Protein AF-A0A8X6WHD8-F1 (afdb_monomer)

Nearest PDB structures (foldseek):
  3vep-assembly4_H  TM=7.015E-01  e=1.241E+00  Mycobacterium tuberculosis
  3clo-assembly1_B  TM=7.490E-01  e=1.805E+00  Bacteroides thetaiotaomicron VPI-5482
  1tro-assembly2_E  TM=7.543E-01  e=3.167E+00  Escherichia coli str. K-12 substr. W3110
  6koq-assembly1_F  TM=5.760E-01  e=3.167E+00  Mycobacterium tuberculosis H37Rv
  2rn7-assembly1_A  TM=4.879E-01  e=4.608E+00  Shigella flexneri

Foldseek 3Di:
DPPPPPCPVLNVQDPVLLVQLQVVVVVVDQLPV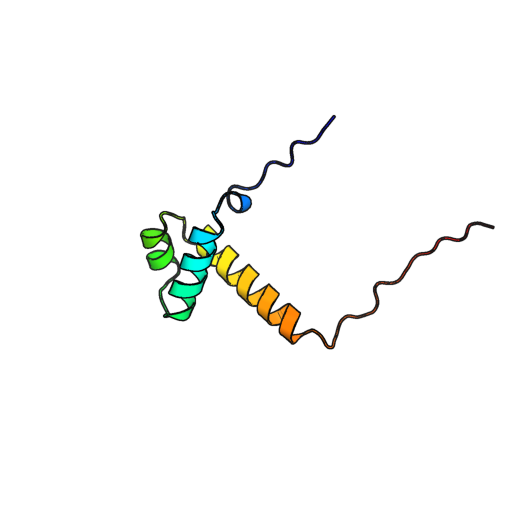SCVVSVHDSVSSVVSNVVVVVVVVVVVVVPDDDDPDPPPPDDD

Mean predicted aligned error: 12.75 Å

Sequence (76 aa):
MSRRKHRSAFDQVSEFDRGRIVANRDCGLSFREIGSRVGRNQTTVMRICDRWMQVGTANRRGRSQPPQCTSHSVTR

Secondary structure (DSSP, 8-state):
--------TTTTS-HHHHHHHHHHHHTT--HHHHHHHHT--HHHHHHHHHHHHHHHHHHHTTT-PPP---------

Radius of gyration: 18.18 Å; Cα contacts (8 Å, |Δi|>4): 35; chains: 1; bounding box: 18×42×58 Å

Structure (mmCIF, N/CA/C/O backbone):
data_AF-A0A8X6WHD8-F1
#
_entry.id   AF-A0A8X6WHD8-F1
#
loop_
_atom_site.group_PDB
_atom_site.id
_atom_site.type_symbol
_atom_site.label_atom_id
_atom_site.label_alt_id
_atom_site.label_comp_id
_atom_site.label_asym_id
_atom_site.label_entity_id
_atom_site.label_seq_id
_atom_site.pdbx_PDB_ins_code
_atom_site.Cartn_x
_atom_site.Cartn_y
_atom_site.Cartn_z
_atom_site.occupancy
_atom_site.B_iso_or_equiv
_atom_site.auth_seq_id
_atom_site.auth_comp_id
_atom_site.auth_asym_id
_atom_site.auth_atom_id
_atom_site.pdbx_PDB_model_num
ATOM 1 N N . MET A 1 1 ? 6.411 31.494 -15.933 1.00 43.44 1 MET A N 1
ATOM 2 C CA . MET A 1 1 ? 5.431 30.999 -14.936 1.00 43.44 1 MET A CA 1
ATOM 3 C C . MET A 1 1 ? 5.564 29.483 -14.805 1.00 43.44 1 MET A C 1
ATOM 5 O O . MET A 1 1 ? 4.871 28.740 -15.493 1.00 43.44 1 MET A O 1
ATOM 9 N N . SER A 1 2 ? 6.488 28.994 -13.977 1.00 51.34 2 SER A N 1
ATOM 10 C CA . SER A 1 2 ? 6.650 27.550 -13.765 1.00 51.34 2 SER A CA 1
ATOM 11 C C . SER A 1 2 ? 5.479 27.045 -12.924 1.00 51.34 2 SER A C 1
ATOM 13 O O . SER A 1 2 ? 5.440 27.284 -11.718 1.00 51.34 2 SER A O 1
ATOM 15 N N . ARG A 1 3 ? 4.497 26.378 -13.549 1.00 62.22 3 ARG A N 1
ATOM 16 C CA . ARG A 1 3 ? 3.435 25.663 -12.825 1.00 62.22 3 ARG A CA 1
ATOM 17 C C . ARG A 1 3 ? 4.115 24.610 -11.956 1.00 62.22 3 ARG A C 1
ATOM 19 O O . ARG A 1 3 ? 4.476 23.547 -12.457 1.00 62.22 3 ARG A O 1
ATOM 26 N N . ARG A 1 4 ? 4.314 24.900 -10.665 1.00 60.16 4 ARG A N 1
ATOM 27 C CA . ARG A 1 4 ? 4.658 23.875 -9.675 1.00 60.16 4 ARG A CA 1
ATOM 28 C C . ARG A 1 4 ? 3.512 22.877 -9.715 1.00 60.16 4 ARG A C 1
ATOM 30 O O . ARG A 1 4 ? 2.423 23.156 -9.224 1.00 60.16 4 ARG A O 1
ATOM 37 N N . LYS A 1 5 ? 3.728 21.770 -10.422 1.00 61.25 5 LYS A N 1
ATOM 38 C CA . LYS A 1 5 ? 2.769 20.683 -10.582 1.00 61.25 5 LYS A CA 1
ATOM 39 C C . LYS A 1 5 ? 2.502 20.190 -9.166 1.00 61.25 5 LYS A C 1
ATOM 41 O O . LYS A 1 5 ? 3.376 19.563 -8.575 1.00 61.25 5 LYS A O 1
ATOM 46 N N . HIS A 1 6 ? 1.378 20.603 -8.586 1.00 58.97 6 HIS A N 1
ATOM 47 C CA . HIS A 1 6 ? 1.009 20.254 -7.224 1.00 58.97 6 HIS A CA 1
ATOM 48 C C . HIS A 1 6 ? 0.867 18.736 -7.201 1.00 58.97 6 HIS A C 1
ATOM 50 O O . HIS A 1 6 ? -0.131 18.192 -7.677 1.00 58.97 6 HIS A O 1
ATOM 56 N N . ARG A 1 7 ? 1.936 18.050 -6.781 1.00 59.94 7 ARG A N 1
ATOM 57 C CA . ARG A 1 7 ? 1.961 16.597 -6.670 1.00 59.94 7 ARG A CA 1
ATOM 58 C C . ARG A 1 7 ? 0.829 16.255 -5.731 1.00 59.94 7 ARG A C 1
ATOM 60 O O . ARG A 1 7 ? 0.793 16.712 -4.590 1.00 59.94 7 ARG A O 1
ATOM 67 N N . SER A 1 8 ? -0.145 15.543 -6.274 1.00 66.94 8 SER A N 1
ATOM 68 C CA . SER A 1 8 ? -1.309 15.126 -5.518 1.00 66.94 8 SER A CA 1
ATOM 69 C C . SER A 1 8 ? -0.833 14.379 -4.264 1.00 66.94 8 SER A C 1
ATOM 71 O O . SER A 1 8 ? 0.243 13.782 -4.286 1.00 66.94 8 SER A O 1
ATOM 73 N N . ALA A 1 9 ? -1.591 14.379 -3.165 1.00 63.03 9 ALA A N 1
ATOM 74 C CA . ALA A 1 9 ? -1.185 13.666 -1.942 1.00 63.03 9 ALA A CA 1
ATOM 75 C C . ALA A 1 9 ? -0.838 12.174 -2.193 1.00 63.03 9 ALA A C 1
ATOM 77 O O . ALA A 1 9 ? -0.115 11.554 -1.421 1.00 63.03 9 ALA A O 1
ATOM 78 N N . PHE A 1 10 ? -1.305 11.616 -3.315 1.00 58.91 10 PHE A N 1
ATOM 79 C CA . PHE A 1 10 ? -0.989 10.280 -3.826 1.00 58.91 10 PHE A CA 1
ATOM 80 C C . PHE A 1 10 ? 0.452 10.142 -4.358 1.00 58.91 10 PHE A C 1
ATOM 82 O O . PHE A 1 10 ? 1.094 9.106 -4.176 1.00 58.91 10 PHE A O 1
ATOM 89 N N . ASP A 1 11 ? 0.989 11.187 -4.991 1.00 65.00 11 ASP A N 1
ATOM 90 C CA . ASP A 1 11 ? 2.389 11.236 -5.431 1.00 65.00 11 ASP A CA 1
ATOM 91 C C . ASP A 1 11 ? 3.362 11.363 -4.251 1.00 65.00 11 ASP A C 1
ATOM 93 O O . ASP A 1 11 ? 4.550 11.111 -4.420 1.00 65.00 11 ASP A O 1
ATOM 97 N N . GLN A 1 12 ? 2.852 11.712 -3.063 1.00 78.50 12 GLN A N 1
ATOM 98 C CA . GLN A 1 12 ? 3.614 11.797 -1.812 1.00 78.50 12 GLN A CA 1
ATOM 99 C C . GLN A 1 12 ? 3.656 10.471 -1.034 1.00 78.50 12 GLN A C 1
ATOM 101 O O . GLN A 1 12 ? 4.230 10.406 0.053 1.00 78.50 12 GLN A O 1
ATOM 106 N N . VAL A 1 13 ? 3.036 9.400 -1.544 1.00 84.94 13 VAL A N 1
ATOM 107 C CA . VAL A 1 13 ? 3.198 8.065 -0.954 1.00 84.94 13 VAL A CA 1
ATOM 108 C C . VAL A 1 13 ? 4.567 7.532 -1.364 1.00 84.94 13 VAL A C 1
ATOM 110 O O . VAL A 1 13 ? 4.803 7.325 -2.557 1.00 84.94 13 VAL A O 1
ATOM 113 N N . SER A 1 14 ? 5.435 7.321 -0.371 1.00 87.94 14 SER A N 1
ATOM 114 C CA . SER A 1 14 ? 6.780 6.765 -0.549 1.00 87.94 14 SER A CA 1
ATOM 115 C C . SER A 1 14 ? 6.732 5.446 -1.320 1.00 87.94 14 SER A C 1
ATOM 117 O O . SER A 1 14 ? 5.785 4.670 -1.185 1.00 87.94 14 SER A O 1
ATOM 119 N N . GLU A 1 15 ? 7.765 5.161 -2.107 1.00 87.44 15 GLU A N 1
ATOM 120 C CA . GLU A 1 15 ? 7.899 3.879 -2.807 1.00 87.44 15 GLU A CA 1
ATOM 121 C C . GLU A 1 15 ? 7.878 2.694 -1.836 1.00 87.44 15 GLU A C 1
ATOM 123 O O . GLU A 1 15 ? 7.272 1.667 -2.137 1.00 87.44 15 GLU A O 1
ATOM 128 N N . PHE A 1 16 ? 8.423 2.874 -0.629 1.00 89.00 16 PHE A N 1
ATOM 129 C CA . PHE A 1 16 ? 8.346 1.879 0.438 1.00 89.00 16 PHE A CA 1
ATOM 130 C C . PHE A 1 16 ? 6.897 1.602 0.870 1.00 89.00 16 PHE A C 1
ATOM 132 O O . PHE A 1 16 ? 6.469 0.448 0.927 1.00 89.00 16 PHE A O 1
ATOM 139 N N . ASP A 1 17 ? 6.105 2.654 1.104 1.00 91.88 17 ASP A N 1
ATOM 140 C CA . ASP A 1 17 ? 4.682 2.525 1.442 1.00 91.88 17 ASP A CA 1
ATOM 141 C C . ASP A 1 17 ? 3.900 1.869 0.294 1.00 91.88 17 ASP A C 1
ATOM 143 O O . ASP A 1 17 ? 3.037 1.025 0.536 1.00 91.88 17 ASP A O 1
ATOM 147 N N . ARG A 1 18 ? 4.220 2.206 -0.964 1.00 90.94 18 ARG A N 1
ATOM 148 C CA . ARG A 1 18 ? 3.617 1.572 -2.148 1.00 90.94 18 ARG A CA 1
ATOM 149 C C . ARG A 1 18 ? 3.916 0.074 -2.191 1.00 90.94 18 ARG A C 1
ATOM 151 O O . ARG A 1 18 ? 2.991 -0.709 -2.400 1.00 90.94 18 ARG A O 1
ATOM 158 N N . GLY A 1 19 ? 5.163 -0.325 -1.935 1.00 92.06 19 GLY A N 1
ATOM 159 C CA . GLY A 1 19 ? 5.562 -1.731 -1.845 1.00 92.06 19 GLY A CA 1
ATOM 160 C C . GLY A 1 19 ? 4.811 -2.476 -0.741 1.00 92.06 19 GLY A C 1
ATOM 161 O O . GLY A 1 19 ? 4.259 -3.548 -0.983 1.00 92.06 19 GLY A O 1
ATOM 162 N N . ARG A 1 20 ? 4.683 -1.868 0.447 1.00 94.56 20 ARG A N 1
ATOM 163 C CA . ARG A 1 20 ? 3.892 -2.437 1.551 1.00 94.56 20 ARG A CA 1
ATOM 164 C C . ARG A 1 20 ? 2.421 -2.597 1.178 1.00 94.56 20 ARG A C 1
ATOM 166 O O . ARG A 1 20 ? 1.840 -3.633 1.488 1.00 94.56 20 ARG A O 1
ATOM 173 N N . ILE A 1 21 ? 1.819 -1.614 0.510 1.00 94.25 21 ILE A N 1
ATOM 174 C CA . ILE A 1 21 ? 0.423 -1.688 0.060 1.00 94.25 21 ILE A CA 1
ATOM 175 C C . ILE A 1 21 ? 0.214 -2.874 -0.889 1.00 94.25 21 ILE A C 1
ATOM 177 O O . ILE A 1 21 ? -0.714 -3.653 -0.679 1.00 94.25 21 ILE A O 1
ATOM 181 N N . VAL A 1 22 ? 1.088 -3.038 -1.888 1.00 92.06 22 VAL A N 1
ATOM 182 C CA . VAL A 1 22 ? 0.997 -4.138 -2.861 1.00 92.06 22 VAL A CA 1
ATOM 183 C C . VAL A 1 22 ? 1.204 -5.493 -2.184 1.00 92.06 22 VAL A C 1
ATOM 185 O O . VAL A 1 22 ? 0.374 -6.378 -2.359 1.00 92.06 22 VAL A O 1
ATOM 188 N N . ALA A 1 23 ? 2.239 -5.640 -1.351 1.00 93.25 23 ALA A N 1
ATOM 189 C CA . ALA A 1 23 ? 2.519 -6.894 -0.652 1.00 93.25 23 ALA A CA 1
ATOM 190 C C . ALA A 1 23 ? 1.367 -7.311 0.275 1.00 93.25 23 ALA A C 1
ATOM 192 O O . ALA A 1 23 ? 0.913 -8.448 0.233 1.00 93.25 23 ALA A O 1
ATOM 193 N N . ASN A 1 24 ? 0.823 -6.380 1.070 1.00 94.94 24 ASN A N 1
ATOM 194 C CA . ASN A 1 24 ? -0.321 -6.697 1.929 1.00 94.94 24 ASN A CA 1
ATOM 195 C C . ASN A 1 24 ? -1.577 -7.026 1.102 1.00 94.94 24 ASN A C 1
ATOM 197 O O . ASN A 1 24 ? -2.398 -7.833 1.538 1.00 94.94 24 ASN A O 1
ATOM 201 N N . ARG A 1 25 ? -1.741 -6.418 -0.083 1.00 93.69 25 ARG A N 1
ATOM 202 C CA . ARG A 1 25 ? -2.859 -6.746 -0.970 1.00 93.69 25 ARG A CA 1
ATOM 203 C C . ARG A 1 25 ? -2.738 -8.158 -1.540 1.00 93.69 25 ARG A C 1
ATOM 205 O O . ARG A 1 25 ? -3.756 -8.838 -1.624 1.00 93.69 25 ARG A O 1
ATOM 212 N N . ASP A 1 26 ? -1.528 -8.581 -1.887 1.00 91.81 26 ASP A N 1
ATOM 213 C CA . ASP A 1 26 ? -1.228 -9.941 -2.345 1.00 91.81 26 ASP A CA 1
ATOM 214 C C . ASP A 1 26 ? -1.504 -10.983 -1.246 1.00 91.81 26 ASP A C 1
ATOM 216 O O . ASP A 1 26 ? -2.112 -12.016 -1.503 1.00 91.81 26 ASP A O 1
ATOM 220 N N . CYS A 1 27 ? -1.220 -10.645 0.019 1.00 94.62 27 CYS A N 1
ATOM 221 C CA . CYS A 1 27 ? -1.591 -11.459 1.185 1.00 94.62 27 CYS A CA 1
ATOM 222 C C . CYS A 1 27 ? -3.102 -11.473 1.515 1.00 94.62 27 CYS A C 1
ATOM 224 O O . CYS A 1 27 ? -3.491 -12.026 2.542 1.0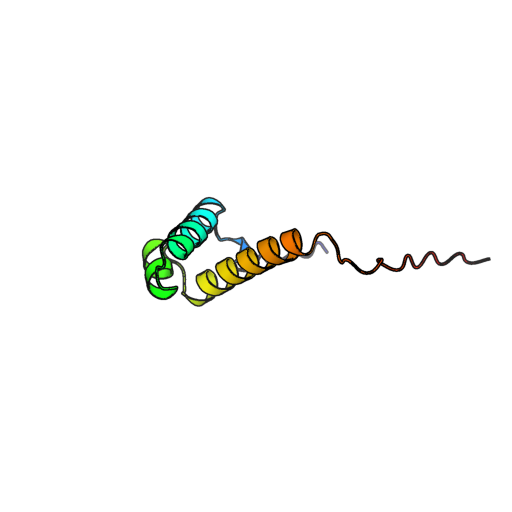0 94.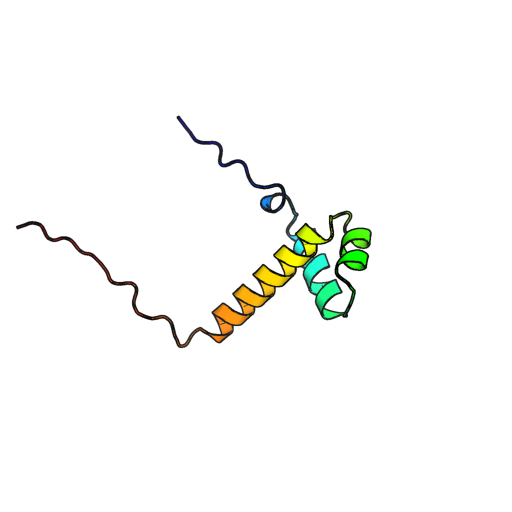62 27 CYS A O 1
ATOM 226 N N . GLY A 1 28 ? -3.961 -10.842 0.706 1.00 94.88 28 GLY A N 1
ATOM 227 C CA . GLY A 1 28 ? -5.419 -10.906 0.859 1.00 94.88 28 GLY A CA 1
ATOM 228 C C . GLY A 1 28 ? -6.039 -9.925 1.861 1.00 94.88 28 GLY A C 1
ATOM 229 O O . GLY A 1 28 ? -7.243 -9.988 2.100 1.00 94.88 28 GLY A O 1
ATOM 230 N N . LEU A 1 29 ? -5.271 -8.982 2.415 1.00 96.38 29 LEU A N 1
ATOM 231 C CA . LEU A 1 29 ? -5.806 -8.003 3.370 1.00 96.38 29 LEU A CA 1
ATOM 232 C C . LEU A 1 29 ? -6.813 -7.047 2.717 1.00 96.38 29 LEU A C 1
ATOM 234 O O . LEU A 1 29 ? -6.711 -6.696 1.529 1.00 96.38 29 LEU A O 1
ATOM 238 N N . SER A 1 30 ? -7.779 -6.579 3.515 1.00 95.62 30 SER A N 1
ATOM 239 C CA . SER A 1 30 ? -8.722 -5.556 3.065 1.00 95.62 30 SER A CA 1
ATOM 240 C C . SER A 1 30 ? -8.036 -4.196 2.918 1.00 95.62 30 SER A C 1
ATOM 242 O O . SER A 1 30 ? -7.080 -3.863 3.620 1.00 95.62 30 SER A O 1
ATOM 244 N N . PHE A 1 31 ? -8.559 -3.342 2.034 1.00 94.31 31 PHE A N 1
ATOM 245 C CA . PHE A 1 31 ? -8.003 -1.998 1.832 1.00 94.31 31 PHE A CA 1
ATOM 246 C C . PHE A 1 31 ? -8.004 -1.148 3.109 1.00 94.31 31 PHE A C 1
ATOM 248 O O . PHE A 1 31 ? -7.125 -0.303 3.285 1.00 94.31 31 PHE A O 1
ATOM 255 N N . ARG A 1 32 ? -8.976 -1.375 4.001 1.00 96.06 32 ARG A N 1
ATOM 256 C CA . ARG A 1 32 ? -9.071 -0.683 5.288 1.00 96.06 32 ARG A CA 1
ATOM 257 C C . ARG A 1 32 ? -7.945 -1.114 6.228 1.00 96.06 32 ARG A C 1
ATOM 259 O O . ARG A 1 32 ? -7.263 -0.250 6.766 1.00 96.06 32 ARG A O 1
ATOM 266 N N . GLU A 1 33 ? -7.705 -2.418 6.371 1.00 96.38 33 GLU A N 1
ATOM 267 C CA . GLU A 1 33 ? -6.619 -2.947 7.210 1.00 96.38 33 GLU A CA 1
ATOM 268 C C . GLU A 1 33 ? -5.244 -2.507 6.710 1.00 96.38 33 GLU A C 1
ATOM 270 O O . GLU A 1 33 ? -4.391 -2.101 7.498 1.00 96.38 33 GLU A O 1
ATOM 275 N N . ILE A 1 34 ? -5.037 -2.532 5.391 1.00 96.00 34 ILE A N 1
ATOM 276 C CA . ILE A 1 34 ? -3.804 -2.038 4.775 1.00 96.00 34 ILE A CA 1
ATOM 277 C C . ILE A 1 34 ? -3.615 -0.561 5.119 1.00 96.00 34 ILE A C 1
ATOM 279 O O . ILE A 1 34 ? -2.546 -0.180 5.592 1.00 96.00 34 ILE A O 1
ATOM 283 N N . GLY A 1 35 ? -4.660 0.253 4.944 1.00 94.25 35 GLY A N 1
ATOM 284 C CA . GLY A 1 35 ? -4.647 1.675 5.279 1.00 94.25 35 GLY A CA 1
ATOM 285 C C . GLY A 1 35 ? -4.251 1.940 6.730 1.00 94.25 35 GLY A C 1
ATOM 286 O O . GLY A 1 35 ? -3.369 2.761 6.978 1.00 94.25 35 GLY A O 1
ATOM 287 N N . SER A 1 36 ? -4.811 1.182 7.675 1.00 95.19 36 SER A N 1
ATOM 288 C CA . SER A 1 36 ? -4.430 1.248 9.091 1.00 95.19 36 SER A CA 1
ATOM 289 C C . SER A 1 36 ? -2.957 0.891 9.331 1.00 95.19 36 SER A C 1
ATOM 291 O O . SER A 1 36 ? -2.298 1.557 10.122 1.00 95.19 36 SER A O 1
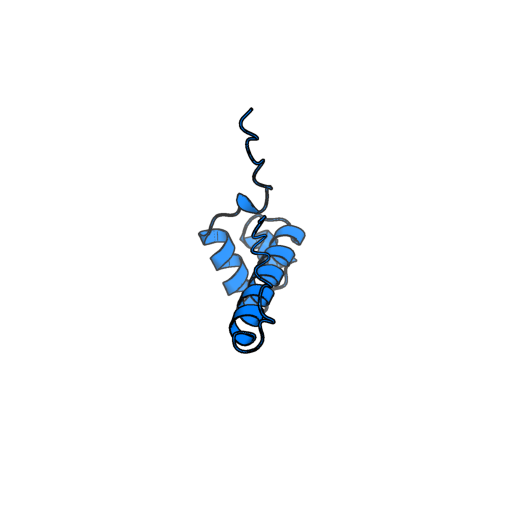ATOM 293 N N . ARG A 1 37 ? -2.405 -0.106 8.624 1.00 94.25 37 ARG A N 1
ATOM 294 C CA . ARG A 1 37 ? -0.996 -0.535 8.768 1.00 94.25 37 ARG A CA 1
ATOM 295 C C . ARG A 1 37 ? 0.020 0.438 8.168 1.00 94.25 37 ARG A C 1
ATOM 297 O O . ARG A 1 37 ? 1.162 0.483 8.631 1.00 94.25 37 ARG A O 1
ATOM 304 N N . VAL A 1 38 ? -0.357 1.158 7.110 1.00 91.44 38 VAL A N 1
ATOM 305 C CA . VAL A 1 38 ? 0.522 2.123 6.419 1.00 91.44 38 VAL A CA 1
ATOM 306 C C . VAL A 1 38 ? 0.227 3.582 6.783 1.00 91.44 38 VAL A C 1
ATOM 308 O O . VAL A 1 38 ? 0.874 4.484 6.261 1.00 91.44 38 VAL A O 1
ATOM 311 N N . GLY A 1 39 ? -0.764 3.835 7.643 1.00 92.00 39 GLY A N 1
ATOM 312 C CA . GLY A 1 39 ? -1.183 5.188 8.013 1.00 92.00 39 GLY A CA 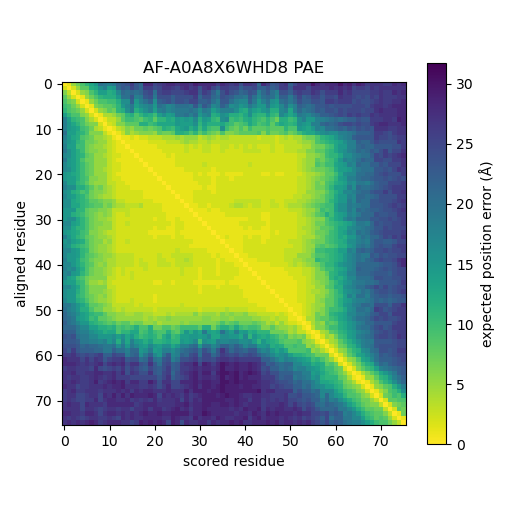1
ATOM 313 C C . GLY A 1 39 ? -1.780 5.980 6.844 1.00 92.00 39 GLY A C 1
ATOM 314 O O . GLY A 1 39 ? -1.581 7.190 6.746 1.00 92.00 39 GLY A O 1
ATOM 315 N N . ARG A 1 40 ? -2.481 5.313 5.915 1.00 91.62 40 ARG A N 1
ATOM 316 C CA . ARG A 1 40 ? -3.091 5.938 4.727 1.00 91.62 40 ARG A CA 1
ATOM 317 C C . ARG A 1 40 ? -4.588 5.667 4.663 1.00 91.62 40 ARG A C 1
ATOM 319 O O . ARG A 1 40 ? -5.071 4.628 5.096 1.00 91.62 40 ARG A O 1
ATOM 326 N N . ASN A 1 41 ? -5.328 6.595 4.063 1.00 92.25 41 ASN A N 1
ATOM 327 C CA . ASN A 1 41 ? -6.757 6.413 3.826 1.00 92.25 41 ASN A CA 1
ATOM 328 C C . ASN A 1 41 ? -7.002 5.251 2.839 1.00 92.25 41 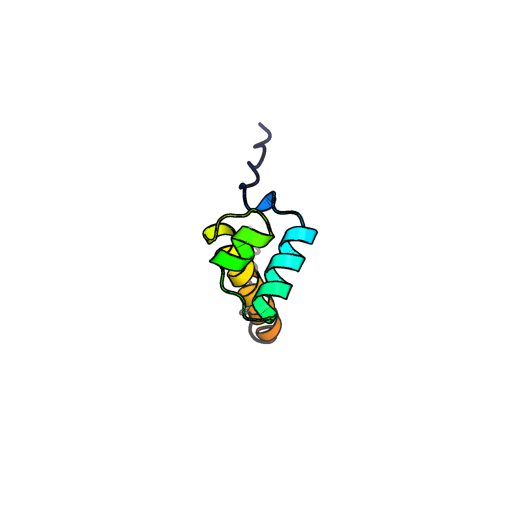ASN A C 1
ATOM 330 O O . ASN A 1 41 ? -6.260 5.089 1.865 1.00 92.25 41 ASN A O 1
ATOM 334 N N . GLN A 1 42 ? -8.074 4.488 3.064 1.00 93.06 42 GLN A N 1
ATOM 335 C CA . GLN A 1 42 ? -8.545 3.405 2.200 1.00 93.06 42 GLN A CA 1
ATOM 336 C C . GLN A 1 42 ? -8.613 3.803 0.716 1.00 93.06 42 GLN A C 1
ATOM 338 O O . GLN A 1 42 ? -8.192 3.025 -0.138 1.00 93.06 42 GLN A O 1
ATOM 343 N N . THR A 1 43 ? -9.070 5.018 0.392 1.00 91.75 43 THR A N 1
ATOM 344 C CA . THR A 1 43 ? -9.148 5.498 -1.000 1.00 91.75 43 THR A CA 1
ATOM 345 C C . THR A 1 43 ? -7.770 5.563 -1.659 1.00 91.75 43 THR A C 1
ATOM 347 O O . THR A 1 43 ? -7.615 5.204 -2.825 1.00 91.75 43 THR A O 1
ATOM 350 N N . THR A 1 44 ? -6.743 5.979 -0.915 1.00 90.31 44 THR A N 1
ATOM 351 C CA . THR A 1 44 ? -5.359 6.009 -1.407 1.00 90.31 44 THR A CA 1
ATOM 352 C C . THR A 1 44 ? -4.849 4.599 -1.681 1.00 90.31 44 THR A C 1
ATOM 354 O O . THR A 1 44 ? -4.262 4.358 -2.735 1.00 90.31 44 THR A O 1
ATOM 357 N N . VAL A 1 45 ? -5.121 3.661 -0.771 1.00 92.88 45 VAL A N 1
ATOM 358 C CA . VAL A 1 45 ? -4.748 2.248 -0.928 1.00 92.88 45 VAL A CA 1
ATOM 359 C C . VAL A 1 45 ? -5.424 1.643 -2.160 1.00 92.88 45 VAL A C 1
ATOM 361 O O . VAL A 1 45 ? -4.747 1.059 -3.002 1.00 92.88 45 VAL A O 1
ATOM 364 N N . MET A 1 46 ? -6.737 1.841 -2.312 1.00 92.75 46 MET A N 1
ATOM 365 C CA . MET A 1 46 ? -7.511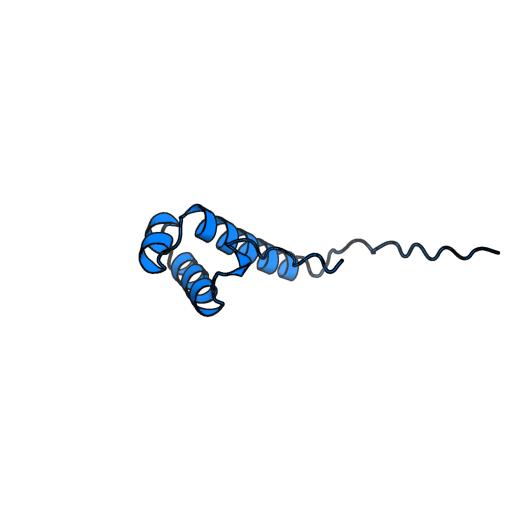 1.322 -3.442 1.00 92.75 46 MET A CA 1
ATOM 366 C C . MET A 1 46 ? -6.941 1.794 -4.784 1.00 92.75 46 MET A C 1
ATOM 368 O O . MET A 1 46 ? -6.719 0.982 -5.677 1.00 92.75 46 MET A O 1
ATOM 372 N N . ARG A 1 47 ? -6.635 3.091 -4.914 1.00 89.81 47 ARG A N 1
ATOM 373 C CA . ARG A 1 47 ? -6.086 3.660 -6.157 1.00 89.81 47 ARG A CA 1
ATOM 374 C C . ARG A 1 47 ? -4.677 3.158 -6.478 1.00 89.81 47 ARG A C 1
ATOM 376 O O . ARG A 1 47 ? -4.347 3.005 -7.650 1.00 89.81 47 ARG A O 1
ATOM 383 N N . ILE A 1 48 ? -3.841 2.913 -5.465 1.00 89.69 48 ILE A N 1
ATOM 384 C CA . ILE A 1 48 ? -2.499 2.343 -5.665 1.00 89.69 48 ILE A CA 1
ATOM 385 C C . ILE 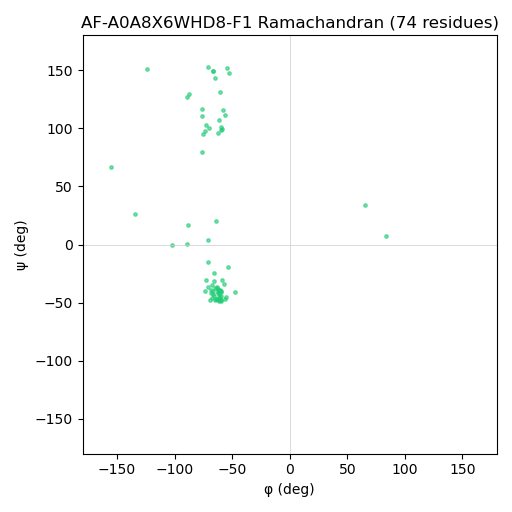A 1 48 ? -2.608 0.900 -6.161 1.00 89.69 48 ILE A C 1
ATOM 387 O O . ILE A 1 48 ? -1.951 0.547 -7.138 1.00 89.69 48 ILE A O 1
ATOM 391 N N . CYS A 1 49 ? -3.474 0.096 -5.542 1.00 90.62 49 CYS A N 1
ATOM 392 C CA . CYS A 1 49 ? -3.735 -1.274 -5.978 1.00 90.62 49 CYS A CA 1
ATOM 393 C C . CYS A 1 49 ? -4.320 -1.327 -7.399 1.00 90.62 49 CYS A C 1
ATOM 395 O O . CYS A 1 49 ? -3.908 -2.164 -8.197 1.00 90.62 49 CYS A O 1
ATOM 397 N N . ASP A 1 50 ? -5.233 -0.415 -7.735 1.00 89.00 50 ASP A N 1
ATOM 398 C CA . ASP A 1 50 ? -5.816 -0.298 -9.074 1.00 89.00 50 ASP A CA 1
ATOM 399 C C . ASP A 1 50 ? -4.761 0.086 -10.126 1.00 89.00 50 ASP A C 1
ATOM 401 O O . ASP 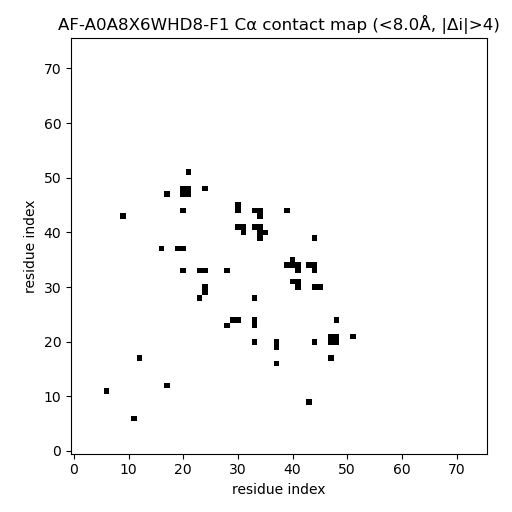A 1 50 ? -4.614 -0.590 -11.144 1.00 89.00 50 ASP A O 1
ATOM 405 N N . ARG A 1 51 ? -3.915 1.090 -9.846 1.00 85.56 51 ARG A N 1
ATOM 406 C CA . ARG A 1 51 ? -2.787 1.434 -10.729 1.00 85.56 51 ARG A CA 1
ATOM 407 C C . ARG A 1 51 ? -1.817 0.260 -10.896 1.00 85.56 51 ARG A C 1
ATOM 409 O O . ARG A 1 51 ? -1.332 0.041 -12.002 1.00 85.56 51 ARG A O 1
ATOM 416 N N . TRP A 1 52 ? -1.535 -0.496 -9.834 1.00 83.75 52 TRP A N 1
ATOM 417 C CA . TRP A 1 52 ? -0.687 -1.690 -9.911 1.00 83.75 52 TRP A CA 1
ATOM 418 C C . TRP A 1 52 ? -1.298 -2.772 -10.814 1.00 83.75 52 TRP A C 1
ATOM 420 O O . TRP A 1 52 ? -0.625 -3.276 -11.713 1.00 83.75 52 TRP A O 1
ATOM 430 N N . MET A 1 53 ? -2.592 -3.064 -10.649 1.00 78.50 53 MET A N 1
ATOM 431 C CA . MET A 1 53 ? -3.344 -3.979 -11.518 1.00 78.50 53 MET A CA 1
ATOM 432 C C . MET A 1 53 ? -3.354 -3.507 -12.975 1.00 78.50 53 MET A C 1
ATOM 434 O O . MET A 1 53 ? -3.178 -4.318 -13.883 1.00 78.50 53 MET A O 1
ATOM 438 N N . GLN A 1 54 ? -3.507 -2.204 -13.218 1.00 77.00 54 GLN A N 1
ATOM 439 C CA . GLN A 1 54 ? -3.468 -1.628 -14.562 1.00 77.00 54 GLN A CA 1
ATOM 440 C C . GLN A 1 54 ? -2.085 -1.730 -15.201 1.00 77.00 54 GLN A C 1
ATOM 442 O O . GLN A 1 54 ? -2.010 -2.065 -16.375 1.00 77.00 54 GLN A O 1
ATOM 447 N N . VAL A 1 55 ? -0.993 -1.513 -14.459 1.00 67.94 55 VAL A N 1
ATOM 448 C CA . VAL A 1 55 ? 0.375 -1.706 -14.977 1.00 67.94 55 VAL A CA 1
ATOM 449 C C . VAL A 1 55 ? 0.646 -3.186 -15.261 1.00 67.94 55 VAL A C 1
ATOM 451 O O . VAL A 1 55 ? 1.164 -3.517 -16.325 1.00 67.94 55 VAL A O 1
ATOM 454 N N . GLY A 1 56 ? 0.225 -4.093 -14.375 1.00 61.56 56 GLY A N 1
ATOM 455 C CA . GLY A 1 56 ? 0.313 -5.539 -14.609 1.00 61.56 56 GLY A CA 1
ATOM 456 C C . GLY A 1 56 ? -0.527 -6.003 -15.807 1.00 61.56 56 GLY A C 1
ATOM 457 O O . GLY A 1 56 ? -0.093 -6.853 -16.586 1.00 61.56 56 GLY A O 1
ATOM 458 N N . THR A 1 57 ? -1.699 -5.397 -16.010 1.00 52.44 57 THR A N 1
ATOM 459 C CA . THR A 1 57 ? -2.577 -5.656 -17.160 1.00 52.44 57 THR A CA 1
ATOM 460 C C . THR A 1 57 ? -2.026 -5.039 -18.444 1.00 52.44 57 THR A C 1
ATOM 462 O O . THR A 1 57 ? -2.075 -5.683 -19.484 1.00 52.44 57 THR A O 1
ATOM 465 N N . ALA A 1 58 ? -1.466 -3.830 -18.395 1.00 51.78 58 ALA A N 1
ATOM 466 C CA . ALA A 1 58 ? -0.825 -3.174 -19.532 1.00 51.78 58 ALA A CA 1
ATOM 467 C C . ALA A 1 58 ? 0.422 -3.943 -19.988 1.00 51.78 58 ALA A C 1
ATOM 469 O O . ALA A 1 58 ? 0.626 -4.098 -21.188 1.00 51.78 58 ALA A O 1
ATOM 470 N N . ASN A 1 59 ? 1.190 -4.510 -19.051 1.00 51.53 59 ASN A N 1
ATOM 471 C CA . ASN A 1 59 ? 2.317 -5.387 -19.365 1.00 51.53 59 ASN A CA 1
ATOM 472 C C . ASN A 1 59 ? 1.847 -6.726 -19.977 1.00 51.53 59 ASN A C 1
ATOM 474 O O . ASN A 1 59 ? 2.373 -7.160 -20.997 1.00 51.53 59 ASN A O 1
ATOM 478 N N . ARG A 1 60 ? 0.766 -7.339 -19.461 1.00 49.62 60 ARG A N 1
ATOM 479 C CA . ARG A 1 60 ? 0.129 -8.507 -20.119 1.00 49.62 60 ARG A CA 1
ATOM 480 C C . ARG A 1 60 ? -0.507 -8.181 -21.476 1.00 49.62 60 ARG A C 1
ATOM 482 O O . ARG A 1 60 ? -0.624 -9.066 -22.315 1.00 49.62 60 ARG A O 1
ATOM 489 N N . ARG A 1 61 ? -0.893 -6.924 -21.716 1.00 48.47 61 ARG A N 1
ATOM 490 C CA . ARG A 1 61 ? -1.369 -6.406 -23.012 1.00 48.47 61 ARG A CA 1
ATOM 491 C C . ARG A 1 61 ? -0.232 -5.893 -23.906 1.00 48.47 61 ARG A C 1
ATOM 493 O O . ARG A 1 61 ? -0.503 -5.253 -24.920 1.00 48.47 61 ARG A O 1
ATOM 500 N N . GLY A 1 62 ? 1.020 -6.256 -23.619 1.00 44.44 62 GLY A N 1
ATOM 501 C CA . GLY A 1 62 ? 2.190 -6.051 -24.482 1.00 44.44 62 GLY A CA 1
ATOM 502 C C . GLY A 1 62 ? 2.168 -6.810 -25.820 1.00 44.44 62 GLY A C 1
ATOM 503 O O . GLY A 1 62 ? 3.213 -7.003 -26.432 1.00 44.44 62 GLY A O 1
ATOM 504 N N . ARG A 1 63 ? 0.997 -7.240 -26.306 1.00 47.41 63 ARG A N 1
ATOM 505 C CA . ARG A 1 63 ? 0.800 -7.643 -27.705 1.00 47.41 63 ARG A CA 1
ATOM 506 C C . ARG A 1 63 ? -0.472 -7.083 -28.336 1.00 47.41 63 ARG A C 1
ATOM 508 O O . ARG A 1 63 ? -1.003 -7.683 -29.264 1.00 47.41 63 ARG A O 1
ATOM 515 N N . SER A 1 64 ? -0.982 -5.946 -27.858 1.00 52.84 64 SER A N 1
ATOM 516 C CA . SER A 1 64 ? -2.060 -5.218 -28.546 1.00 52.84 64 SER A CA 1
ATOM 517 C C . SER A 1 64 ? -2.065 -3.725 -28.185 1.00 52.84 64 SER A C 1
ATOM 519 O O . SER A 1 64 ? -2.989 -3.235 -27.540 1.00 52.84 64 SER A O 1
ATOM 521 N N . GLN A 1 65 ? -1.032 -2.982 -28.589 1.00 53.84 65 GLN A N 1
ATOM 522 C CA . GLN A 1 65 ? -1.172 -1.535 -28.795 1.00 53.84 65 GLN A CA 1
ATOM 523 C C . GLN A 1 65 ? -1.664 -1.305 -30.233 1.00 53.84 65 GLN A C 1
ATOM 525 O O . GLN A 1 65 ? -1.041 -1.837 -31.152 1.00 53.84 65 GLN A O 1
ATOM 530 N N . PRO A 1 66 ? -2.726 -0.517 -30.478 1.00 52.91 66 PRO A N 1
ATOM 531 C CA . PRO A 1 66 ? -2.925 0.086 -31.790 1.00 52.91 66 PRO A CA 1
ATOM 532 C C . PRO A 1 66 ? -1.810 1.118 -32.038 1.00 52.91 66 PRO A C 1
ATOM 534 O O . PRO A 1 66 ? -1.329 1.722 -31.070 1.00 52.91 66 PRO A O 1
ATOM 537 N N . PRO A 1 67 ? -1.391 1.348 -33.296 1.00 48.00 67 PRO A N 1
ATOM 538 C CA . PRO A 1 67 ? -0.322 2.290 -33.600 1.00 48.00 67 PRO A CA 1
ATOM 539 C C . PRO A 1 67 ? -0.717 3.688 -33.125 1.00 48.00 67 PRO A C 1
ATOM 541 O O . PRO A 1 67 ? -1.812 4.168 -33.423 1.00 48.00 67 PRO A O 1
ATOM 544 N N . GLN A 1 68 ? 0.179 4.358 -32.402 1.00 55.28 68 GLN A N 1
ATOM 545 C CA . GLN A 1 68 ? 0.100 5.806 -32.258 1.00 55.28 68 GLN A CA 1
ATOM 546 C C . GLN A 1 68 ? 0.248 6.396 -33.663 1.00 55.28 68 GLN A C 1
ATOM 548 O O . GLN A 1 68 ? 1.329 6.336 -34.245 1.00 55.28 68 GLN A O 1
ATOM 553 N N . CYS A 1 69 ? -0.848 6.909 -34.226 1.00 39.38 69 CYS A N 1
ATOM 554 C CA . CYS A 1 69 ? -0.816 7.656 -35.474 1.00 39.38 69 CYS A CA 1
ATOM 555 C C . CYS A 1 69 ? 0.154 8.830 -35.315 1.00 39.38 69 CYS A C 1
ATOM 557 O O . CYS A 1 69 ? -0.088 9.766 -34.551 1.00 39.38 69 CYS A O 1
ATOM 559 N N . THR A 1 70 ? 1.268 8.762 -36.033 1.00 46.28 70 THR A N 1
ATOM 560 C CA . THR A 1 70 ? 2.187 9.872 -36.233 1.00 46.28 70 THR A CA 1
ATOM 561 C C . THR A 1 70 ? 1.508 10.893 -37.139 1.00 46.28 70 THR A C 1
ATOM 563 O O . THR A 1 70 ? 1.482 10.746 -38.356 1.00 46.28 70 THR A O 1
ATOM 566 N N . SER A 1 71 ? 0.967 11.965 -36.565 1.00 47.94 71 SER A N 1
ATOM 567 C CA . SER A 1 71 ? 0.668 13.164 -37.351 1.00 47.94 71 SER A CA 1
ATOM 568 C C . SER A 1 71 ? 1.976 13.912 -37.610 1.00 47.94 71 SER A C 1
ATOM 570 O O . SER A 1 71 ? 2.299 14.879 -36.925 1.00 47.94 71 SER A O 1
ATOM 572 N N . HIS A 1 72 ? 2.750 13.445 -38.592 1.00 48.28 72 HIS A N 1
ATOM 573 C CA . HIS A 1 72 ? 3.706 14.303 -39.285 1.00 48.28 72 HIS A CA 1
ATOM 574 C C . HIS A 1 72 ? 2.900 15.220 -40.207 1.00 48.28 72 HIS A C 1
ATOM 576 O O . HIS A 1 72 ? 2.505 14.824 -41.301 1.00 48.28 72 HIS A O 1
ATOM 582 N N . SER A 1 73 ? 2.626 16.445 -39.770 1.00 46.91 73 SER A N 1
ATOM 583 C CA . SER A 1 73 ? 2.218 17.506 -40.686 1.00 46.91 73 SER A CA 1
ATOM 584 C C . SER A 1 73 ? 3.459 17.984 -41.443 1.00 46.91 73 SER A C 1
ATOM 586 O O . SER A 1 73 ? 4.217 18.812 -40.941 1.00 46.91 73 SER A O 1
ATOM 588 N N . VAL A 1 74 ? 3.687 17.430 -42.635 1.00 49.19 74 VAL A N 1
ATOM 589 C CA . VAL A 1 74 ? 4.505 18.082 -43.663 1.00 49.19 74 VAL A CA 1
ATOM 590 C C . VAL A 1 74 ? 3.644 19.188 -44.267 1.00 49.19 74 VAL A C 1
ATOM 592 O O . VAL A 1 74 ? 2.655 18.903 -44.942 1.00 49.19 74 VAL A O 1
ATOM 595 N N . THR A 1 75 ? 4.003 20.442 -44.003 1.00 52.91 75 THR A N 1
ATOM 596 C CA . THR A 1 75 ? 3.512 21.585 -44.778 1.00 52.91 75 THR A CA 1
ATOM 597 C C . THR A 1 75 ? 4.475 21.799 -45.939 1.00 52.91 75 THR A C 1
ATOM 599 O O . THR A 1 75 ? 5.689 21.845 -45.745 1.00 52.91 75 THR A O 1
ATOM 602 N N . ARG A 1 76 ? 3.892 21.835 -47.133 1.00 52.94 76 ARG A N 1
ATOM 603 C CA . ARG A 1 76 ? 4.515 22.047 -48.437 1.00 52.94 76 ARG A CA 1
ATOM 604 C C . ARG A 1 76 ? 4.860 23.516 -48.666 1.00 52.94 76 ARG A C 1
ATOM 606 O O . ARG A 1 76 ? 4.125 24.368 -48.120 1.00 52.94 76 ARG A O 1
#

pLDDT: mean 74.87, std 19.41, range [39.38, 96.38]

Solvent-accessible surface area (backbone atoms only — not comparable to full-atom values): 4833 Å² total; per-residue (Å²): 135,85,77,75,73,75,69,49,81,71,72,69,56,47,70,67,56,51,51,50,50,50,54,43,47,73,74,66,51,52,49,58,60,47,11,68,76,70,77,42,57,39,70,60,43,48,53,51,50,50,52,51,52,48,52,57,47,51,59,73,41,74,83,68,75,78,81,79,79,78,82,76,80,80,83,134

Organism: Trichonephila clavipes (NCBI:txid2585209)

InterPro domains:
  IPR009057 Homedomain-like superfamily [SSF46689] (13-71)
  IPR025246 Transposase IS30-like HTH domain [PF13936] (12-51)
  IPR036388 Winged helix-like DNA-binding domain superfamily [G3DSA:1.10.10.10] (11-59)